Protein AF-A0A4R6Y4I7-F1 (afdb_monomer_lite)

Sequence (52 aa):
VAPDPSAAMNWLKNRQPDKWRDKSEIDHKSSDGTMTPKYQVEFVDTVRPAKG

Structure (mmCIF, N/CA/C/O backbone):
data_AF-A0A4R6Y4I7-F1
#
_entry.id   AF-A0A4R6Y4I7-F1
#
loop_
_atom_site.group_PDB
_atom_site.id
_atom_site.type_symbol
_atom_site.label_atom_id
_atom_site.label_alt_id
_atom_site.label_comp_id
_atom_site.label_asym_id
_atom_site.label_entity_id
_atom_site.label_seq_id
_atom_site.pdbx_PDB_ins_code
_atom_site.Cartn_x
_atom_site.Cartn_y
_atom_site.Cartn_z
_atom_site.occupancy
_atom_site.B_iso_or_equiv
_atom_site.auth_seq_id
_atom_site.auth_comp_id
_atom_site.auth_asym_id
_atom_site.auth_atom_id
_atom_site.pdbx_PDB_model_num
ATOM 1 N N . VAL A 1 1 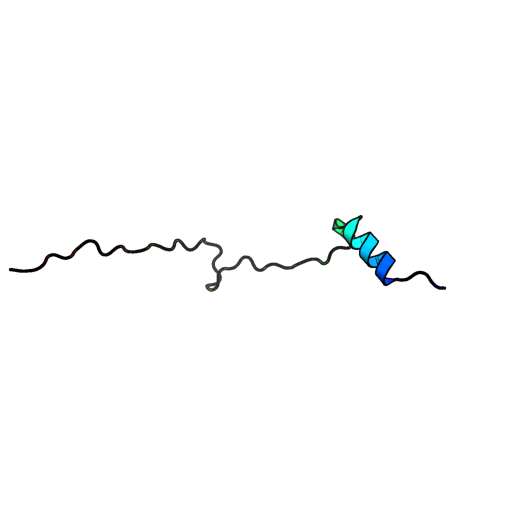? 4.620 -0.547 -32.164 1.00 75.69 1 VAL A N 1
ATOM 2 C CA . VAL A 1 1 ? 3.730 -0.547 -30.979 1.00 75.69 1 VAL A CA 1
ATOM 3 C C . VAL A 1 1 ? 4.611 -0.518 -29.748 1.00 75.69 1 VAL A C 1
ATOM 5 O O . VAL A 1 1 ? 5.499 -1.356 -29.656 1.00 75.69 1 VAL A O 1
ATOM 8 N N . ALA A 1 2 ? 4.447 0.481 -28.882 1.00 77.19 2 ALA A N 1
ATOM 9 C CA . ALA A 1 2 ? 5.173 0.532 -27.616 1.00 77.19 2 ALA A CA 1
ATOM 10 C C . ALA A 1 2 ? 4.597 -0.521 -26.650 1.00 77.19 2 ALA A C 1
ATOM 12 O O . ALA A 1 2 ? 3.397 -0.798 -26.724 1.00 77.19 2 ALA A O 1
ATOM 13 N N . PRO A 1 3 ? 5.418 -1.133 -25.785 1.00 77.81 3 PRO A N 1
ATOM 14 C CA . PRO A 1 3 ? 4.920 -2.065 -24.780 1.00 77.81 3 PRO A CA 1
ATOM 15 C C . PRO A 1 3 ? 3.932 -1.358 -23.846 1.00 77.81 3 PRO A C 1
ATOM 17 O O . PRO A 1 3 ? 4.183 -0.226 -23.438 1.00 77.81 3 PRO A O 1
ATOM 20 N N . ASP A 1 4 ? 2.817 -2.021 -23.523 1.00 91.19 4 ASP A N 1
ATOM 21 C CA . ASP A 1 4 ? 1.804 -1.473 -22.619 1.00 91.19 4 ASP A CA 1
ATOM 22 C C . ASP A 1 4 ? 2.368 -1.390 -21.185 1.00 91.19 4 ASP A C 1
ATOM 24 O O . ASP A 1 4 ? 2.611 -2.430 -20.556 1.00 91.19 4 ASP A O 1
ATOM 28 N N . PRO A 1 5 ? 2.583 -0.179 -20.638 1.00 89.50 5 PRO A N 1
ATOM 29 C CA . PRO A 1 5 ? 3.114 -0.017 -19.289 1.00 89.50 5 PRO A CA 1
ATOM 30 C C . PRO A 1 5 ? 2.167 -0.579 -18.217 1.00 89.50 5 PRO A C 1
ATOM 32 O O . PRO A 1 5 ? 2.631 -1.007 -17.158 1.00 89.50 5 PRO A O 1
ATOM 35 N N . SER A 1 6 ? 0.859 -0.649 -18.488 1.00 89.69 6 SER A N 1
ATOM 36 C CA . SER A 1 6 ? -0.121 -1.242 -17.573 1.00 89.69 6 SER A CA 1
ATOM 37 C C . SER A 1 6 ? 0.078 -2.753 -17.438 1.00 89.69 6 SER A C 1
ATOM 39 O O . SER A 1 6 ? 0.119 -3.286 -16.324 1.00 89.69 6 SER A O 1
ATOM 41 N N . ALA A 1 7 ? 0.293 -3.452 -18.557 1.00 89.25 7 ALA A N 1
ATOM 42 C CA . ALA A 1 7 ? 0.610 -4.877 -18.560 1.00 89.25 7 ALA A CA 1
ATOM 43 C C . ALA A 1 7 ? 1.891 -5.187 -17.764 1.00 89.25 7 ALA A C 1
ATOM 45 O O . ALA A 1 7 ? 1.906 -6.125 -16.962 1.00 89.25 7 ALA A O 1
ATOM 46 N N . ALA A 1 8 ? 2.936 -4.367 -17.922 1.00 89.38 8 ALA A N 1
ATOM 47 C CA . ALA A 1 8 ? 4.173 -4.503 -17.154 1.00 89.38 8 ALA A CA 1
ATOM 48 C C . ALA A 1 8 ? 3.935 -4.312 -15.643 1.00 89.38 8 ALA A C 1
ATOM 50 O O . ALA A 1 8 ? 4.382 -5.131 -14.837 1.00 89.38 8 ALA A O 1
ATOM 51 N N . MET A 1 9 ? 3.165 -3.292 -15.253 1.00 89.38 9 MET A N 1
ATOM 52 C CA . MET A 1 9 ? 2.818 -3.042 -13.850 1.00 89.38 9 MET A CA 1
ATOM 53 C C . MET A 1 9 ? 2.012 -4.197 -13.236 1.00 89.38 9 MET A C 1
ATOM 55 O O . MET A 1 9 ? 2.292 -4.637 -12.120 1.00 89.38 9 MET A O 1
ATOM 59 N N . ASN A 1 10 ? 1.022 -4.727 -13.955 1.00 91.81 10 ASN A N 1
ATOM 60 C CA . ASN A 1 10 ? 0.208 -5.845 -13.470 1.00 91.81 10 ASN A CA 1
ATOM 61 C C . ASN A 1 10 ? 1.030 -7.127 -13.298 1.00 91.81 10 ASN A C 1
ATOM 63 O O . ASN A 1 10 ? 0.832 -7.864 -12.330 1.00 91.81 10 ASN A O 1
ATOM 67 N N . TRP A 1 11 ? 1.996 -7.370 -14.186 1.00 92.88 11 TRP A N 1
ATOM 68 C CA . TRP A 1 11 ? 2.917 -8.494 -14.050 1.00 92.88 11 TRP A CA 1
ATOM 69 C C . TRP A 1 11 ? 3.772 -8.386 -12.781 1.00 92.88 11 TRP A C 1
ATOM 71 O O . TRP A 1 11 ? 3.895 -9.360 -12.032 1.00 92.88 11 TRP A O 1
ATOM 81 N N . LEU A 1 12 ? 4.296 -7.193 -12.491 1.00 93.69 12 LEU A N 1
ATOM 82 C CA . LEU A 1 12 ? 5.122 -6.937 -11.311 1.00 93.69 12 LEU A CA 1
ATOM 83 C C . LEU A 1 12 ? 4.324 -7.053 -10.006 1.00 93.69 12 LEU A C 1
ATOM 85 O O . LEU A 1 12 ? 4.793 -7.698 -9.071 1.00 93.69 12 LEU A O 1
ATOM 89 N N . LYS A 1 13 ? 3.081 -6.554 -9.962 1.00 92.62 13 LYS A N 1
ATOM 90 C CA . LYS A 1 13 ? 2.176 -6.724 -8.806 1.00 92.62 13 LYS A CA 1
ATOM 91 C C . LYS A 1 13 ? 1.891 -8.191 -8.467 1.00 92.62 13 LYS A C 1
ATOM 93 O O . LYS A 1 13 ? 1.744 -8.529 -7.293 1.00 92.62 13 LYS A O 1
ATOM 98 N N . ASN A 1 14 ? 1.823 -9.062 -9.476 1.00 91.94 14 ASN A N 1
ATOM 99 C CA . ASN A 1 14 ? 1.553 -10.488 -9.275 1.00 91.94 14 ASN A CA 1
ATOM 100 C C . ASN A 1 14 ? 2.812 -11.309 -8.966 1.00 91.94 14 ASN A C 1
ATOM 102 O O . ASN A 1 14 ? 2.734 -12.237 -8.165 1.00 91.94 14 ASN A O 1
ATOM 106 N N . ARG A 1 15 ? 3.958 -11.007 -9.593 1.00 93.75 15 ARG A N 1
ATOM 107 C CA . ARG A 1 15 ? 5.194 -11.805 -9.448 1.00 93.75 15 ARG A CA 1
ATOM 108 C C . ARG A 1 15 ? 6.215 -11.249 -8.461 1.00 93.75 15 ARG A C 1
ATOM 110 O O . ARG A 1 15 ? 7.083 -11.995 -8.024 1.00 93.75 15 ARG A O 1
ATOM 117 N N . GLN A 1 16 ? 6.128 -9.973 -8.109 1.00 92.00 16 GLN A N 1
ATOM 118 C CA . GLN A 1 16 ? 6.960 -9.333 -7.088 1.00 92.00 16 GLN A CA 1
ATOM 119 C C . GLN A 1 16 ? 6.080 -8.589 -6.072 1.00 92.00 16 GLN A C 1
ATOM 121 O O . GLN A 1 16 ? 6.234 -7.376 -5.890 1.00 92.00 16 GLN A O 1
ATOM 126 N N . PRO A 1 17 ? 5.145 -9.295 -5.410 1.00 90.44 17 PRO A N 1
ATOM 127 C CA . PRO A 1 17 ? 4.130 -8.652 -4.590 1.00 90.44 17 PRO A CA 1
ATOM 128 C C . PRO A 1 17 ? 4.726 -7.850 -3.429 1.00 90.44 17 PRO A C 1
ATOM 130 O O . PRO A 1 17 ? 4.243 -6.759 -3.160 1.00 90.44 17 PRO A O 1
ATOM 133 N N . ASP A 1 18 ? 5.820 -8.312 -2.823 1.00 90.44 18 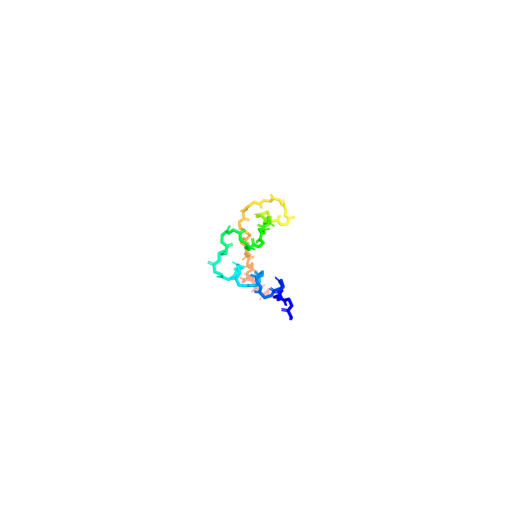ASP A N 1
ATOM 134 C CA . ASP A 1 18 ? 6.466 -7.632 -1.687 1.00 90.44 18 ASP A CA 1
ATOM 135 C C . ASP A 1 18 ? 7.000 -6.234 -2.031 1.00 90.44 18 ASP A C 1
ATOM 137 O O . ASP A 1 18 ? 7.164 -5.388 -1.155 1.00 90.44 18 ASP A O 1
ATOM 141 N N . LYS A 1 19 ? 7.302 -5.992 -3.312 1.00 92.38 19 LYS A N 1
ATOM 142 C CA . LYS A 1 19 ? 7.851 -4.719 -3.799 1.00 92.38 19 LYS A CA 1
ATOM 143 C C . LYS A 1 19 ? 6.811 -3.857 -4.505 1.00 92.38 19 LYS A C 1
ATOM 145 O O . LYS A 1 19 ? 6.927 -2.637 -4.463 1.00 92.38 19 LYS A O 1
ATOM 150 N N . TRP A 1 20 ? 5.852 -4.484 -5.185 1.00 92.31 20 TRP A N 1
ATOM 151 C CA . TRP A 1 20 ? 4.964 -3.802 -6.128 1.00 92.31 20 TRP A CA 1
ATOM 152 C C . TRP A 1 20 ? 3.496 -3.805 -5.728 1.00 92.31 20 TRP A C 1
ATOM 154 O O . TRP A 1 20 ? 2.733 -3.059 -6.337 1.00 92.31 20 TRP A O 1
ATOM 164 N N . ARG A 1 21 ? 3.065 -4.613 -4.749 1.00 91.50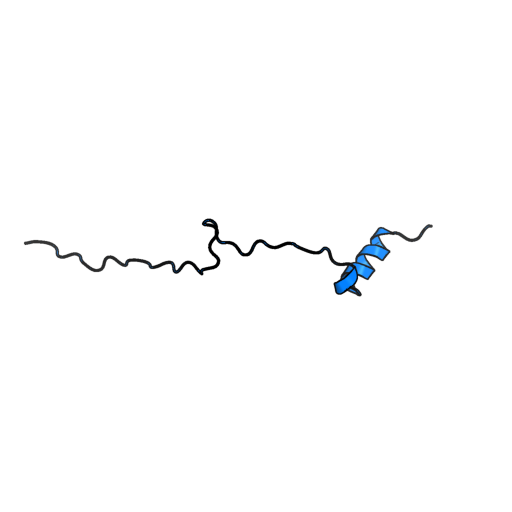 21 ARG A N 1
ATOM 165 C CA . ARG A 1 21 ? 1.716 -4.433 -4.205 1.00 91.50 21 ARG A CA 1
ATOM 166 C C . ARG A 1 21 ? 1.643 -3.148 -3.405 1.00 91.50 21 ARG A C 1
ATOM 168 O O . ARG A 1 21 ? 2.594 -2.747 -2.736 1.00 91.50 21 ARG A O 1
ATOM 175 N N . ASP A 1 22 ? 0.464 -2.553 -3.455 1.00 90.19 22 ASP A N 1
ATOM 176 C CA . ASP A 1 22 ? 0.140 -1.402 -2.639 1.00 90.19 22 ASP A CA 1
ATOM 177 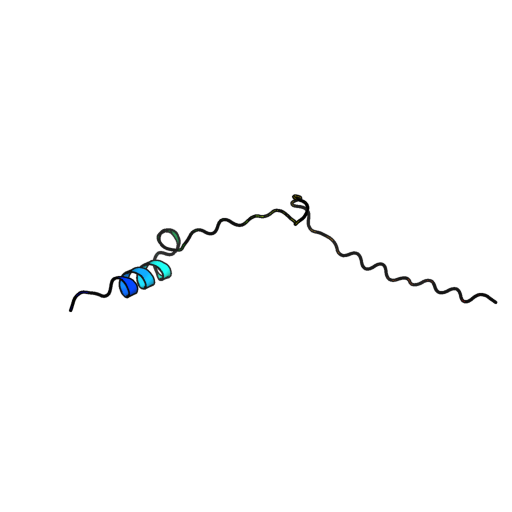C C . ASP A 1 22 ? 0.194 -1.787 -1.157 1.00 90.19 22 ASP A C 1
ATOM 179 O O . ASP A 1 22 ? -0.268 -2.857 -0.748 1.00 90.19 22 ASP A O 1
ATOM 183 N N . LYS A 1 23 ? 0.793 -0.911 -0.350 1.00 88.06 23 LYS A N 1
ATOM 184 C CA . LYS A 1 23 ? 0.870 -1.088 1.100 1.00 88.06 23 LYS A CA 1
ATOM 185 C C . LYS A 1 23 ? -0.409 -0.548 1.723 1.00 88.06 23 LYS A C 1
ATOM 187 O O . LYS A 1 23 ? -0.709 0.633 1.573 1.00 88.06 23 LYS A O 1
ATOM 192 N N . SER A 1 24 ? -1.146 -1.408 2.418 1.00 88.00 24 SER A N 1
ATOM 193 C CA . SER A 1 24 ? -2.325 -1.007 3.184 1.00 88.00 24 SER A CA 1
ATOM 194 C C . SER A 1 24 ? -1.925 -0.661 4.613 1.00 88.00 24 SER A C 1
ATOM 196 O O . SER A 1 24 ? -1.321 -1.479 5.304 1.00 88.00 24 SER A O 1
ATOM 198 N N . GLU A 1 25 ? -2.282 0.539 5.057 1.00 89.44 25 GLU A N 1
ATOM 199 C CA . GLU A 1 25 ? -2.265 0.899 6.471 1.00 89.44 25 GLU A CA 1
ATOM 200 C C . GLU A 1 25 ? -3.628 0.530 7.062 1.00 89.44 25 GLU A C 1
ATOM 202 O O . GLU A 1 25 ? -4.664 1.008 6.598 1.00 89.44 25 GLU A O 1
ATOM 207 N N . ILE A 1 26 ? -3.633 -0.396 8.019 1.00 88.19 26 ILE A N 1
ATOM 208 C CA . ILE A 1 26 ? -4.854 -0.913 8.641 1.00 88.19 26 ILE A CA 1
ATOM 209 C C . ILE A 1 26 ? -4.891 -0.391 10.074 1.00 88.19 26 ILE A C 1
ATOM 211 O O . ILE A 1 26 ? -3.964 -0.636 10.846 1.00 88.19 26 ILE A O 1
ATOM 215 N N . ASP A 1 27 ? -5.966 0.309 10.434 1.00 87.88 27 ASP A N 1
ATOM 216 C CA . ASP A 1 27 ? -6.207 0.680 11.826 1.00 87.88 27 ASP A CA 1
ATOM 217 C C . ASP A 1 27 ? -6.737 -0.537 12.597 1.00 87.88 27 ASP A C 1
ATOM 219 O O . ASP A 1 27 ? -7.777 -1.104 12.264 1.00 87.88 27 ASP A O 1
ATOM 223 N N . HIS A 1 28 ? -5.996 -0.959 13.621 1.00 84.94 28 HIS A N 1
ATOM 224 C CA . HIS A 1 28 ? -6.361 -2.083 14.491 1.00 84.94 28 HIS A CA 1
ATOM 225 C C . HIS A 1 28 ? -7.139 -1.641 15.739 1.00 84.94 28 HIS A C 1
ATOM 227 O O . HIS A 1 28 ? -7.283 -2.414 16.690 1.00 84.94 28 HIS A O 1
ATOM 233 N N . LYS A 1 29 ? -7.616 -0.395 15.776 1.00 85.44 29 LYS A N 1
ATOM 234 C CA . LYS A 1 29 ? -8.460 0.109 16.854 1.00 85.44 29 LYS A CA 1
ATOM 235 C C . LYS A 1 29 ? -9.919 -0.271 16.622 1.00 85.44 29 LYS A C 1
ATOM 237 O O . LYS A 1 29 ? -10.467 -0.157 15.529 1.00 85.44 29 LYS A O 1
ATOM 242 N N . SER A 1 30 ? -10.571 -0.675 17.700 1.00 83.19 30 SER A N 1
ATOM 243 C CA . SER A 1 30 ? -12.024 -0.709 17.802 1.00 83.19 30 SER A CA 1
ATOM 244 C C . SER A 1 30 ? -12.595 0.709 17.705 1.00 83.19 30 SER A C 1
ATOM 246 O O . SER A 1 30 ? -11.898 1.697 17.930 1.00 83.19 30 SER A O 1
ATOM 248 N N . SER A 1 31 ? -13.900 0.821 17.446 1.00 82.19 31 SER A N 1
ATOM 249 C CA . SER A 1 31 ? -14.623 2.104 17.355 1.00 82.19 31 SER A CA 1
ATOM 250 C C . SER A 1 31 ? -14.493 3.012 18.591 1.00 82.19 31 SER A C 1
ATOM 252 O O . SER A 1 31 ? -14.789 4.197 18.522 1.00 82.19 31 SER A O 1
ATOM 254 N N . ASP A 1 32 ? -14.102 2.448 19.732 1.00 84.50 32 ASP A N 1
ATOM 255 C CA . ASP A 1 32 ? -13.860 3.129 21.009 1.00 84.50 32 ASP A CA 1
ATOM 256 C C . ASP A 1 32 ? -12.365 3.389 21.283 1.00 84.50 32 ASP A C 1
ATOM 258 O O . ASP A 1 32 ? -11.992 3.796 22.380 1.00 84.50 32 ASP A O 1
ATOM 262 N N . GLY A 1 33 ? -11.492 3.148 20.303 1.00 83.50 33 GLY A N 1
ATOM 263 C CA . GLY A 1 33 ? -10.046 3.334 20.408 1.00 83.50 33 GLY A CA 1
ATOM 264 C C . GLY A 1 33 ? -9.300 2.203 21.124 1.0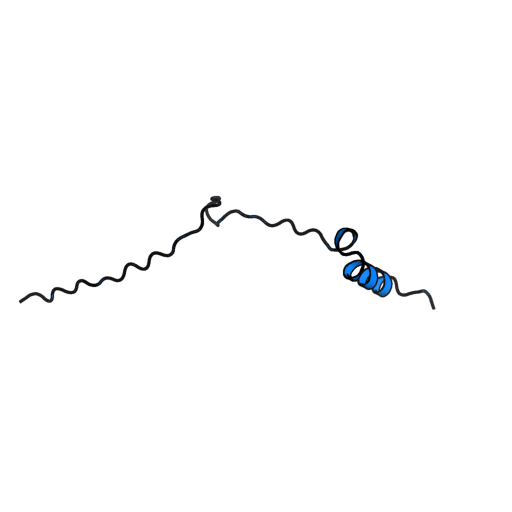0 83.50 33 GLY A C 1
ATOM 265 O O . GLY A 1 33 ? -8.068 2.246 21.189 1.00 83.50 33 GLY A O 1
ATOM 266 N N . THR A 1 34 ? -10.003 1.193 21.645 1.00 84.50 34 THR A N 1
ATOM 267 C CA . THR A 1 34 ? -9.392 0.038 22.318 1.00 84.50 34 THR A CA 1
ATOM 268 C C . THR A 1 34 ? -8.912 -1.013 21.313 1.00 84.50 34 THR A C 1
ATOM 270 O O . THR A 1 34 ? -9.365 -1.051 20.176 1.00 84.50 34 THR A O 1
ATOM 273 N N . MET A 1 35 ? -8.004 -1.902 21.720 1.00 85.06 35 MET A N 1
ATOM 274 C CA . MET A 1 35 ? -7.612 -3.083 20.925 1.00 85.06 35 MET A CA 1
ATOM 275 C C . MET A 1 35 ? -8.224 -4.383 21.465 1.00 85.06 35 MET A C 1
ATOM 277 O O . MET A 1 35 ? -7.817 -5.483 21.099 1.00 85.06 35 MET A O 1
ATOM 281 N N . THR A 1 36 ? -9.176 -4.268 22.390 1.00 79.44 36 THR A N 1
ATOM 282 C CA . THR A 1 36 ? -9.789 -5.416 23.054 1.00 79.44 36 THR A CA 1
ATOM 283 C C . THR A 1 36 ? -10.954 -5.963 22.228 1.00 79.44 36 THR A C 1
ATOM 285 O O . THR A 1 36 ? -11.794 -5.174 21.783 1.00 79.44 36 THR A O 1
ATOM 288 N N . PRO A 1 37 ? -11.053 -7.291 22.033 1.00 76.88 37 PRO A N 1
ATOM 289 C CA . PRO A 1 37 ? -12.186 -7.896 21.342 1.00 76.88 37 PRO A CA 1
ATOM 290 C C . PRO A 1 37 ? -13.478 -7.666 22.136 1.00 76.88 37 PRO A C 1
ATOM 292 O O . PRO A 1 37 ? -13.531 -7.912 23.342 1.00 76.88 37 PRO A O 1
ATOM 295 N N . LYS A 1 38 ? -14.535 -7.205 21.460 1.00 73.25 38 LYS A N 1
ATOM 296 C CA . LYS A 1 38 ? -15.860 -7.031 22.067 1.00 73.25 38 LYS A CA 1
ATOM 297 C C . LYS A 1 38 ? -16.567 -8.383 22.122 1.00 73.25 38 LYS A C 1
ATOM 299 O O . LYS A 1 38 ? -16.975 -8.903 21.087 1.00 73.25 38 LYS A O 1
ATOM 304 N N . TYR A 1 39 ? -16.726 -8.944 23.317 1.00 77.94 39 TYR A N 1
ATOM 305 C CA . TYR A 1 39 ? -17.640 -10.068 23.515 1.00 77.94 39 TYR A CA 1
ATOM 306 C C . TYR A 1 39 ? -19.076 -9.554 23.431 1.00 77.94 39 TYR A C 1
ATOM 308 O O . TYR A 1 39 ? -19.475 -8.693 24.214 1.00 77.94 39 TYR A O 1
ATOM 316 N N . GLN A 1 40 ? -19.852 -10.076 22.482 1.00 76.31 40 GLN A N 1
ATOM 317 C CA . GLN A 1 40 ? -21.295 -9.868 22.481 1.00 76.31 40 GLN A CA 1
ATOM 318 C C . GLN A 1 40 ? -21.903 -10.869 23.457 1.00 76.31 40 GLN A C 1
ATOM 320 O O . GLN A 1 40 ? -22.007 -12.056 23.164 1.00 76.31 40 GLN A O 1
ATOM 325 N N . VAL A 1 41 ? -22.211 -10.396 24.662 1.00 74.44 41 VAL A N 1
ATOM 326 C CA . VAL A 1 41 ? -22.907 -11.199 25.663 1.00 74.44 41 VAL A CA 1
ATOM 327 C C . VAL A 1 41 ? -24.396 -11.021 25.408 1.00 74.44 41 VAL A C 1
ATOM 329 O O . VAL A 1 41 ? -24.964 -9.977 25.721 1.00 74.44 41 VAL A O 1
ATOM 332 N N . GLU A 1 42 ? -25.024 -12.021 24.798 1.00 74.19 42 GLU A N 1
ATOM 333 C CA . GLU A 1 42 ? -26.480 -12.089 24.739 1.00 74.19 42 GLU A CA 1
ATOM 334 C C . GLU A 1 42 ? -26.997 -12.429 26.139 1.00 74.19 42 GLU A C 1
ATOM 336 O O . GLU A 1 42 ? -26.843 -13.549 26.631 1.00 74.19 42 GLU A O 1
ATOM 341 N N . PHE A 1 43 ? -27.589 -11.444 26.811 1.00 70.12 43 PHE A N 1
ATOM 342 C CA . PHE A 1 43 ? -28.364 -11.701 28.017 1.00 70.12 43 PHE A CA 1
ATOM 343 C C . PHE A 1 43 ? -29.672 -12.372 27.595 1.00 70.12 43 PHE A C 1
ATOM 345 O O . PHE A 1 43 ? -30.627 -11.716 27.185 1.00 70.12 43 PHE A O 1
ATOM 352 N N . VAL A 1 44 ? -29.699 -13.703 27.645 1.00 70.12 44 VAL A N 1
ATOM 353 C CA . VAL A 1 44 ? -30.943 -14.460 27.503 1.00 70.12 44 VAL A CA 1
ATOM 354 C C . VAL A 1 44 ? -31.716 -14.291 28.807 1.00 70.12 44 VAL A C 1
ATOM 356 O O . VAL A 1 44 ? -31.403 -14.940 29.806 1.00 70.12 44 VAL A O 1
ATOM 359 N N . ASP A 1 45 ? -32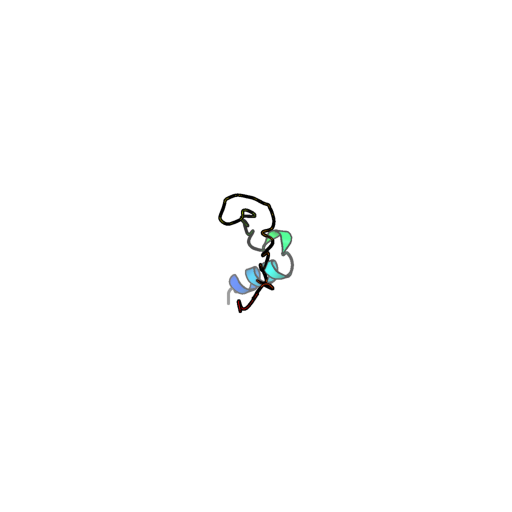.726 -13.423 28.800 1.00 64.19 45 ASP A N 1
ATOM 360 C CA . ASP A 1 45 ? -33.669 -13.253 29.907 1.00 64.19 45 ASP A CA 1
ATOM 361 C C . ASP A 1 45 ? -34.499 -14.536 30.104 1.00 64.19 45 ASP A C 1
ATOM 363 O O . ASP A 1 45 ? -35.665 -14.631 29.721 1.00 64.19 45 ASP A O 1
ATOM 367 N N . THR A 1 46 ? -33.912 -15.561 30.723 1.00 68.00 46 THR A N 1
ATOM 368 C CA . THR A 1 46 ? -34.651 -16.739 31.197 1.00 68.00 46 THR A CA 1
ATOM 369 C C . THR A 1 46 ? -35.125 -16.500 32.622 1.00 68.00 46 THR A C 1
ATOM 371 O O . THR A 1 46 ? -34.751 -17.225 33.534 1.00 68.00 46 THR A O 1
ATOM 374 N N . VAL A 1 47 ? -35.963 -15.487 32.846 1.00 66.06 47 VAL A N 1
ATOM 375 C CA . VAL A 1 47 ? -36.829 -15.485 34.032 1.00 66.06 47 VAL A CA 1
ATOM 376 C C . VAL A 1 47 ? -38.156 -14.815 33.689 1.00 66.06 47 VAL A C 1
ATOM 378 O O . VAL A 1 47 ? -38.321 -13.605 33.810 1.00 66.06 47 VAL A O 1
ATOM 381 N N . ARG A 1 48 ? -39.153 -15.616 33.304 1.00 65.06 48 ARG A N 1
ATOM 382 C CA . ARG A 1 48 ? -40.557 -15.230 33.481 1.00 65.06 48 ARG A CA 1
ATOM 383 C C . ARG A 1 48 ? -41.102 -15.984 34.695 1.00 65.06 48 ARG A C 1
ATOM 385 O O . ARG A 1 48 ? -41.522 -17.126 34.528 1.00 65.06 48 ARG A O 1
ATOM 392 N N . PRO A 1 49 ? -41.168 -15.384 35.895 1.00 64.00 49 PRO A N 1
ATOM 393 C CA . PRO A 1 49 ? -42.097 -15.847 36.904 1.00 64.00 49 PRO A CA 1
ATOM 394 C C . PRO A 1 49 ? -43.435 -15.163 36.603 1.00 64.00 49 PRO A C 1
ATOM 396 O O . PRO A 1 49 ? -43.626 -13.977 36.881 1.00 64.00 49 PRO A O 1
ATOM 399 N N . ALA A 1 50 ? -44.354 -15.884 35.961 1.00 64.94 50 ALA A N 1
ATOM 400 C CA . ALA A 1 50 ? -45.736 -15.431 35.905 1.00 64.94 50 ALA A CA 1
ATOM 401 C C . ALA A 1 50 ? -46.316 -15.552 37.322 1.00 64.94 50 ALA A C 1
ATOM 403 O O . ALA A 1 50 ? -46.397 -16.641 37.879 1.00 64.94 50 ALA A O 1
ATOM 404 N N . LYS A 1 51 ? -46.620 -14.391 37.904 1.00 61.53 51 LYS A N 1
ATOM 405 C CA . LYS A 1 51 ? -47.298 -14.197 39.189 1.00 61.53 51 LYS A CA 1
ATOM 406 C C . LYS A 1 51 ? -48.645 -14.931 39.233 1.00 61.53 51 LYS A C 1
ATOM 408 O O . LYS A 1 51 ? -49.356 -14.909 38.228 1.00 61.53 51 LYS A O 1
ATOM 413 N N . GLY A 1 52 ? -49.030 -15.413 40.418 1.00 47.44 52 GLY A N 1
ATOM 414 C CA . GLY A 1 52 ? -50.403 -15.803 40.758 1.00 47.44 52 GLY A CA 1
ATOM 415 C C . GLY A 1 52 ? -50.458 -17.039 41.625 1.00 47.44 52 GLY A C 1
ATOM 416 O O . GLY A 1 52 ? -50.718 -18.110 41.045 1.00 47.44 52 GLY A O 1
#

pLDDT: mean 81.8, std 10.6, range [47.44, 93.75]

Radius of gyration: 26.51 Å; chains: 1; bounding box: 58×20×72 Å

Secondary structure (DSSP, 8-state):
----HHHHHHHHHHHSHHHHSPPPP-----TTS--S----------------

Foldseek 3Di:
DDPDVVVVLVVCCVPVVVPRPDDDDDDCADPVRDNDDDDPDPPPPPDDPDDD

Organism: NCBI:txid69279